Protein AF-A0A224YBH7-F1 (afdb_monomer_lite)

pLDDT: mean 75.12, std 17.84, range [34.31, 97.69]

Sequence (179 aa):
MKILNCFLVLLCCTTYTLGVKDFIFKHCFTPQTLRTCREHAQCWGIDGVTRACKLFAPDTCTSTKETKFVSEKACQHMCVVPSQRKLVCSLMPKPGPCSKLNRTWFFDSRTGFCRSFGGQKCGTNPNAFSSCSVCSHRCSHSNAKAVCGLPHHTKSKTKQKPRQHQDEVEAKHHRLGPD

Structure (mmCIF, N/CA/C/O backbone):
data_AF-A0A224YBH7-F1
#
_entry.id   AF-A0A224YBH7-F1
#
loop_
_atom_site.group_PDB
_atom_site.id
_atom_site.type_symbol
_atom_site.label_atom_id
_atom_site.label_alt_id
_atom_site.label_comp_id
_atom_site.label_asym_id
_atom_site.label_entity_id
_atom_site.label_seq_id
_atom_site.pdbx_PDB_ins_code
_atom_site.Cartn_x
_atom_site.Cartn_y
_atom_site.Cartn_z
_atom_site.occupancy
_atom_site.B_iso_or_equiv
_atom_site.auth_seq_id
_atom_site.auth_comp_id
_atom_site.auth_asym_id
_atom_site.auth_atom_id
_atom_site.pdbx_PDB_model_num
ATOM 1 N N . MET A 1 1 ? -17.443 -25.045 -37.402 1.00 58.75 1 MET A N 1
ATOM 2 C CA . MET A 1 1 ? -17.030 -23.617 -37.426 1.00 58.75 1 MET A CA 1
ATOM 3 C C . MET A 1 1 ? -16.846 -22.965 -36.048 1.00 58.75 1 MET A C 1
ATOM 5 O O . MET A 1 1 ? -15.954 -22.140 -35.925 1.00 58.75 1 MET A O 1
ATOM 9 N N . LYS A 1 2 ? -17.598 -23.322 -34.992 1.00 59.16 2 LYS A N 1
ATOM 10 C CA . LYS A 1 2 ? -17.430 -22.718 -33.645 1.00 59.16 2 LYS A CA 1
ATOM 11 C C . LYS A 1 2 ? -16.098 -23.068 -32.946 1.00 59.16 2 LYS A C 1
ATOM 13 O O . LYS A 1 2 ? -15.558 -22.255 -32.208 1.00 59.16 2 LYS A O 1
ATOM 18 N N . ILE A 1 3 ? -15.550 -24.251 -33.227 1.00 66.25 3 ILE A N 1
ATOM 19 C CA . ILE A 1 3 ? -14.334 -24.787 -32.589 1.00 66.25 3 ILE A CA 1
ATOM 20 C C . ILE A 1 3 ? -13.059 -24.061 -33.062 1.00 66.25 3 ILE A C 1
ATOM 22 O O . ILE A 1 3 ? -12.227 -23.696 -32.240 1.00 66.25 3 ILE A O 1
ATOM 26 N N . LEU A 1 4 ? -12.936 -23.763 -34.363 1.00 69.44 4 LEU A N 1
ATOM 27 C CA . LEU A 1 4 ? -11.780 -23.047 -34.932 1.00 69.44 4 LEU A CA 1
ATOM 28 C C . LEU A 1 4 ? -11.657 -21.615 -34.382 1.00 69.44 4 LEU A C 1
ATOM 30 O O . LEU A 1 4 ? -10.562 -21.155 -34.074 1.00 69.44 4 LEU A O 1
ATOM 34 N N . ASN A 1 5 ? -12.794 -20.949 -34.173 1.00 68.44 5 ASN A N 1
ATOM 35 C CA . ASN A 1 5 ? -12.841 -19.627 -33.549 1.00 68.44 5 ASN A CA 1
ATOM 36 C C . ASN A 1 5 ? -12.389 -19.675 -32.080 1.00 68.44 5 ASN A C 1
ATOM 38 O O . ASN A 1 5 ? -11.724 -18.765 -31.600 1.00 68.44 5 ASN A O 1
ATOM 42 N N . CYS A 1 6 ? -12.698 -20.767 -31.374 1.00 75.44 6 CYS A N 1
ATOM 43 C CA . CYS A 1 6 ? -12.264 -20.974 -29.997 1.00 75.44 6 CYS A CA 1
ATOM 44 C C . CYS A 1 6 ? -10.743 -21.187 -29.911 1.00 75.44 6 CYS A C 1
ATOM 46 O O . CYS A 1 6 ? -10.084 -20.554 -29.091 1.00 75.44 6 CYS A O 1
ATOM 48 N N . PHE A 1 7 ? -10.164 -21.986 -30.815 1.00 81.88 7 PHE A N 1
ATOM 49 C CA . PHE A 1 7 ? -8.711 -22.181 -30.883 1.00 81.88 7 PHE A CA 1
ATOM 50 C C . PHE A 1 7 ? -7.950 -20.885 -31.185 1.00 81.88 7 PHE A C 1
ATOM 52 O O . PHE A 1 7 ? -6.958 -20.601 -30.520 1.00 81.88 7 PHE A O 1
ATOM 59 N N . LEU A 1 8 ? -8.429 -20.060 -32.120 1.00 79.62 8 LEU A N 1
ATOM 60 C CA . LEU A 1 8 ? -7.803 -18.768 -32.434 1.00 79.62 8 LEU A CA 1
ATOM 61 C C . LEU A 1 8 ? -7.856 -17.787 -31.251 1.00 79.62 8 LEU A C 1
ATOM 63 O O . LEU A 1 8 ? -6.869 -17.109 -30.965 1.00 79.62 8 LEU A O 1
ATOM 67 N N . VAL A 1 9 ? -8.976 -17.748 -30.522 1.00 81.44 9 VAL A N 1
ATOM 68 C CA . VAL A 1 9 ? -9.123 -16.921 -29.311 1.00 81.44 9 VAL A CA 1
ATOM 69 C C . VAL A 1 9 ? -8.193 -17.399 -28.196 1.00 81.44 9 VAL A C 1
ATOM 71 O O . VAL A 1 9 ? -7.553 -16.577 -27.539 1.00 81.44 9 VAL A O 1
ATOM 74 N N . LEU A 1 10 ? -8.073 -18.714 -27.997 1.00 81.31 10 LEU A N 1
ATOM 75 C CA . LEU A 1 10 ? -7.166 -19.285 -27.002 1.00 81.31 10 LEU A CA 1
ATOM 76 C C . LEU A 1 10 ? -5.703 -18.995 -27.349 1.00 81.31 10 LEU A C 1
ATOM 78 O O . LEU A 1 10 ? -4.970 -18.521 -26.485 1.00 81.31 10 LEU A O 1
ATOM 82 N N . LEU A 1 11 ? -5.298 -19.182 -28.609 1.00 82.88 11 LEU A N 1
ATOM 83 C CA . LEU A 1 11 ? -3.947 -18.857 -29.071 1.00 82.88 11 LEU A CA 1
ATOM 84 C C . LEU A 1 11 ? -3.626 -17.374 -28.850 1.00 82.88 11 LEU A C 1
ATOM 86 O O . LEU A 1 11 ? -2.611 -17.061 -28.235 1.00 82.88 11 LEU A O 1
ATOM 90 N N . CYS A 1 12 ? -4.525 -16.465 -29.232 1.00 78.75 12 CYS A N 1
ATOM 91 C CA . CYS A 1 12 ? -4.353 -15.025 -29.020 1.00 78.75 12 CYS A CA 1
ATOM 92 C C . CYS A 1 12 ? -4.277 -14.644 -27.527 1.00 78.75 12 CYS A C 1
ATOM 94 O O . CYS A 1 12 ? -3.454 -13.828 -27.115 1.00 78.75 12 CYS A O 1
ATOM 96 N N . CYS A 1 13 ? -5.095 -15.274 -26.680 1.00 77.75 13 CYS A N 1
ATOM 97 C CA . CYS A 1 13 ? -5.058 -15.052 -25.235 1.00 77.75 13 CYS A CA 1
ATOM 98 C C . CYS A 1 13 ? -3.737 -15.548 -24.622 1.00 77.75 13 CYS A C 1
ATOM 100 O O . CYS A 1 13 ? -3.126 -14.867 -23.793 1.00 77.75 13 CYS A O 1
ATOM 102 N N . THR A 1 14 ? -3.249 -16.711 -25.058 1.00 76.50 14 THR A N 1
ATOM 103 C CA . THR A 1 14 ? -1.963 -17.245 -24.594 1.00 76.50 14 THR A CA 1
ATOM 104 C C . THR A 1 14 ? -0.784 -16.383 -25.045 1.00 76.50 14 THR A C 1
ATOM 106 O O . THR A 1 14 ? 0.061 -16.052 -24.218 1.00 76.50 14 THR A O 1
ATOM 109 N N . THR A 1 15 ? -0.747 -15.916 -26.297 1.00 74.94 15 THR A N 1
ATOM 110 C CA . THR A 1 15 ? 0.329 -15.034 -26.784 1.00 74.94 15 THR A CA 1
ATOM 111 C C . THR A 1 15 ? 0.301 -13.665 -26.106 1.00 74.94 15 THR A C 1
ATOM 113 O O . THR A 1 15 ? 1.350 -13.160 -25.707 1.00 74.94 15 THR A O 1
ATOM 116 N N . TYR A 1 16 ? -0.885 -13.092 -25.879 1.00 74.69 16 TYR A N 1
ATOM 117 C CA . TYR A 1 16 ? -1.044 -11.838 -25.139 1.00 74.69 16 TYR A CA 1
ATOM 118 C C . TYR A 1 16 ? -0.579 -11.966 -23.681 1.00 74.69 16 TYR A C 1
ATOM 120 O O . TYR A 1 16 ? 0.177 -11.130 -23.184 1.00 74.69 16 TYR A O 1
ATOM 128 N N . THR A 1 17 ? -0.991 -13.028 -22.983 1.00 72.75 17 THR A N 1
ATOM 129 C CA . THR A 1 17 ? -0.612 -13.242 -21.577 1.00 72.75 17 THR A CA 1
ATOM 130 C C . THR A 1 17 ? 0.876 -13.547 -21.4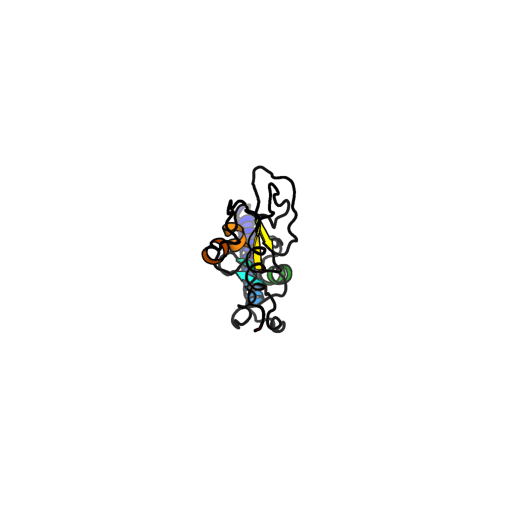01 1.00 72.75 17 THR A C 1
ATOM 132 O O . THR A 1 17 ? 1.463 -13.075 -20.426 1.00 72.75 17 THR A O 1
ATOM 135 N N . LEU A 1 18 ? 1.498 -14.279 -22.331 1.00 69.25 18 LEU A N 1
ATOM 136 C CA . LEU A 1 18 ? 2.947 -14.501 -22.355 1.00 69.25 18 LEU A CA 1
ATOM 137 C C . LEU A 1 18 ? 3.702 -13.189 -22.622 1.00 69.25 18 LEU A C 1
ATOM 139 O O . LEU A 1 18 ? 4.557 -12.814 -21.824 1.00 69.25 18 LEU A O 1
ATOM 143 N N . GLY A 1 19 ? 3.291 -12.410 -23.630 1.00 68.06 19 GLY A N 1
ATOM 144 C CA . GLY A 1 19 ? 3.917 -11.121 -23.946 1.00 68.06 19 GLY A CA 1
ATOM 145 C C . GLY A 1 19 ? 3.845 -10.096 -22.804 1.00 68.06 19 GLY A C 1
ATOM 146 O O . GLY A 1 19 ? 4.810 -9.378 -22.544 1.00 68.06 19 GLY A O 1
ATOM 147 N N . VAL A 1 20 ? 2.736 -10.055 -22.056 1.00 68.31 20 VAL A N 1
ATOM 148 C CA . VAL A 1 20 ? 2.595 -9.182 -20.875 1.00 68.31 20 VAL A CA 1
ATOM 149 C C . VAL A 1 20 ? 3.505 -9.625 -19.720 1.00 68.31 20 VAL A C 1
ATOM 151 O O . VAL A 1 20 ? 4.068 -8.775 -19.024 1.00 68.31 20 VAL A O 1
ATOM 154 N N . LYS A 1 21 ? 3.667 -10.937 -19.502 1.00 66.25 21 LYS A N 1
ATOM 155 C CA . LYS A 1 21 ? 4.573 -11.474 -18.472 1.00 66.25 21 LYS A CA 1
ATOM 156 C C . LYS A 1 21 ? 6.033 -11.169 -18.802 1.00 66.25 21 LYS A C 1
ATOM 158 O O . LYS A 1 21 ? 6.749 -10.686 -17.923 1.00 66.25 21 LYS A O 1
ATOM 163 N N . ASP A 1 22 ? 6.430 -11.359 -20.057 1.00 64.50 22 ASP A N 1
ATOM 164 C CA . ASP A 1 22 ? 7.794 -11.099 -20.525 1.00 64.50 22 ASP A CA 1
ATOM 165 C C . ASP A 1 22 ? 8.148 -9.607 -20.450 1.00 64.50 22 ASP A C 1
ATOM 167 O O . ASP A 1 22 ? 9.228 -9.242 -19.978 1.00 64.50 22 ASP A O 1
ATOM 171 N N . PHE A 1 23 ? 7.211 -8.724 -20.815 1.00 66.38 23 PHE A N 1
ATOM 172 C CA . PHE A 1 23 ? 7.390 -7.273 -20.711 1.00 66.38 23 PHE A CA 1
ATOM 173 C C . PHE A 1 23 ? 7.627 -6.812 -19.262 1.00 66.38 23 PHE A C 1
ATOM 175 O O . PHE A 1 23 ? 8.550 -6.042 -18.988 1.00 66.38 23 PHE A O 1
ATOM 182 N N . ILE A 1 24 ? 6.828 -7.304 -18.309 1.00 66.31 24 ILE A N 1
ATOM 183 C CA . ILE A 1 24 ? 6.955 -6.923 -16.894 1.00 66.31 24 ILE A CA 1
ATOM 184 C C . ILE A 1 24 ? 8.223 -7.500 -16.269 1.00 66.31 24 ILE A C 1
ATOM 186 O O . ILE A 1 24 ? 8.889 -6.811 -15.497 1.00 66.31 24 ILE A O 1
ATOM 190 N N . PHE A 1 25 ? 8.573 -8.745 -16.593 1.00 64.31 25 PHE A N 1
ATOM 191 C CA . PHE A 1 25 ? 9.779 -9.381 -16.074 1.00 64.31 25 PHE A CA 1
ATOM 192 C C . PHE A 1 25 ? 11.041 -8.641 -16.539 1.00 64.31 25 PHE A C 1
ATOM 194 O O . PHE A 1 25 ? 11.908 -8.326 -15.725 1.00 64.31 25 PHE A O 1
ATOM 201 N N . LYS A 1 26 ? 11.100 -8.260 -17.821 1.00 64.81 26 LYS A N 1
ATOM 202 C CA . LYS A 1 26 ? 12.255 -7.558 -18.389 1.00 64.81 26 LYS A CA 1
ATOM 203 C C . LYS A 1 26 ? 12.437 -6.152 -17.813 1.00 64.81 26 LYS A C 1
ATOM 205 O O . LYS A 1 26 ? 13.564 -5.778 -17.527 1.00 64.81 26 LYS A O 1
ATOM 210 N N . HIS A 1 27 ? 11.360 -5.391 -17.605 1.00 66.44 27 HIS A N 1
ATOM 211 C CA . HIS A 1 27 ? 11.457 -3.982 -17.191 1.00 66.44 27 HIS A CA 1
ATOM 212 C C . HIS A 1 27 ? 11.390 -3.732 -15.681 1.00 66.44 27 HIS A C 1
ATOM 214 O O . HIS A 1 27 ? 11.842 -2.683 -15.223 1.00 66.44 27 HIS A O 1
ATOM 220 N N . CYS A 1 28 ? 10.860 -4.672 -14.896 1.00 73.44 28 CYS A N 1
ATOM 221 C CA . CYS A 1 28 ? 10.866 -4.563 -13.439 1.00 73.44 28 CYS A CA 1
ATOM 222 C C . CYS A 1 28 ? 12.244 -4.900 -12.838 1.00 73.44 28 CYS A C 1
ATOM 224 O O . CYS A 1 28 ? 12.666 -4.251 -11.882 1.00 73.44 28 CYS A O 1
ATOM 226 N N . PHE A 1 29 ? 12.957 -5.883 -13.406 1.00 65.00 29 PHE A N 1
ATOM 227 C CA . PHE A 1 29 ? 14.235 -6.383 -12.875 1.00 65.00 29 PHE A CA 1
ATOM 228 C C . PHE A 1 29 ? 15.481 -5.865 -13.602 1.00 65.00 29 PHE A C 1
ATOM 230 O O . PHE A 1 29 ? 16.594 -6.113 -13.144 1.00 65.00 29 PHE A O 1
ATOM 237 N N . THR A 1 30 ? 15.341 -5.116 -14.700 1.00 59.03 30 THR A N 1
ATOM 238 C CA . THR A 1 30 ? 16.468 -4.323 -15.204 1.00 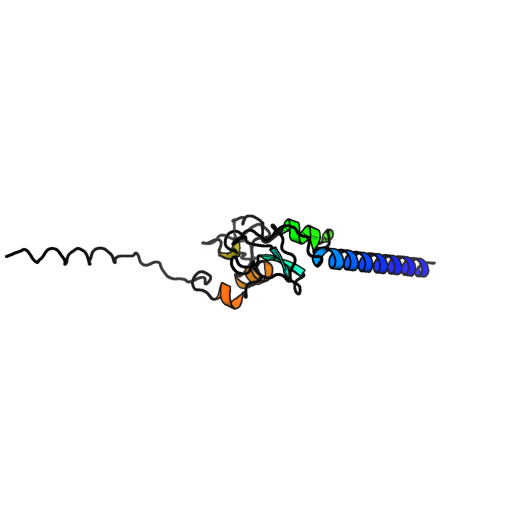59.03 30 THR A CA 1
ATOM 239 C C . THR A 1 30 ? 16.774 -3.208 -14.210 1.00 59.03 30 THR A C 1
ATOM 241 O O . THR A 1 30 ? 15.847 -2.460 -13.879 1.00 59.03 30 THR A O 1
ATOM 244 N N . PRO A 1 31 ? 18.034 -3.036 -13.774 1.00 53.84 31 PRO A N 1
ATOM 245 C CA . PRO A 1 31 ? 18.424 -1.877 -12.992 1.00 53.84 31 PRO A CA 1
ATOM 246 C C . PRO A 1 31 ? 18.238 -0.639 -13.868 1.00 53.84 31 PRO A C 1
ATOM 248 O O . PRO A 1 31 ? 19.104 -0.282 -14.663 1.00 53.84 31 PRO A O 1
ATOM 251 N N . GLN A 1 32 ? 17.084 0.022 -13.758 1.00 49.97 32 GLN A N 1
ATOM 252 C CA . GLN A 1 32 ? 17.006 1.402 -14.192 1.00 49.97 32 GLN A CA 1
ATOM 253 C C . GLN A 1 32 ? 17.905 2.169 -13.238 1.00 49.97 32 GLN A C 1
ATOM 255 O O . GLN A 1 32 ? 17.659 2.229 -12.035 1.00 49.97 32 GLN A O 1
ATOM 260 N N . THR A 1 33 ? 18.967 2.728 -13.793 1.00 45.41 33 THR A N 1
ATOM 261 C CA . THR A 1 33 ? 19.879 3.705 -13.201 1.00 45.41 33 THR A CA 1
ATOM 262 C C . THR A 1 33 ? 19.146 5.005 -12.839 1.00 45.41 33 THR A C 1
ATOM 264 O O . THR A 1 33 ? 19.596 6.106 -13.131 1.00 45.41 33 THR A O 1
ATOM 267 N N . LEU A 1 34 ? 18.002 4.921 -12.162 1.00 46.19 34 LEU A N 1
ATOM 268 C CA . LEU A 1 34 ? 17.398 6.042 -11.465 1.00 46.19 34 LEU A CA 1
ATOM 269 C C . LEU A 1 34 ? 18.040 6.085 -10.089 1.00 46.19 34 LEU A C 1
ATOM 271 O O . LEU A 1 34 ? 17.523 5.518 -9.132 1.00 46.19 34 LEU A O 1
ATOM 275 N N . ARG A 1 35 ? 19.236 6.696 -10.094 1.00 43.69 35 ARG A N 1
ATOM 276 C CA . ARG A 1 35 ? 19.983 7.274 -8.969 1.00 43.69 35 ARG A CA 1
ATOM 277 C C . ARG A 1 35 ? 19.481 6.786 -7.622 1.00 43.69 35 ARG A C 1
ATOM 279 O O . ARG A 1 35 ? 18.439 7.256 -7.169 1.00 43.69 35 ARG A O 1
ATOM 286 N N . THR A 1 36 ? 20.261 5.886 -7.021 1.00 47.19 36 THR A N 1
ATOM 287 C CA . THR A 1 36 ? 20.502 5.838 -5.573 1.00 47.19 36 THR A CA 1
ATOM 288 C C . THR A 1 36 ? 19.530 6.724 -4.812 1.00 47.19 36 THR A C 1
ATOM 290 O O . THR A 1 36 ? 19.703 7.946 -4.750 1.00 47.19 36 THR A O 1
ATOM 293 N N . CYS A 1 37 ? 18.466 6.105 -4.293 1.00 51.56 37 CYS A N 1
ATOM 294 C CA . CYS A 1 37 ? 17.698 6.665 -3.195 1.00 51.56 37 CYS A CA 1
ATOM 295 C C . CYS A 1 37 ? 18.682 7.428 -2.305 1.00 51.56 37 CYS A C 1
ATOM 297 O O . CYS A 1 37 ? 19.685 6.839 -1.894 1.00 51.56 37 CYS A O 1
ATOM 299 N N . ARG A 1 38 ? 18.480 8.745 -2.140 1.00 53.38 38 ARG A N 1
ATOM 300 C CA . ARG A 1 38 ? 19.371 9.600 -1.338 1.00 53.38 38 ARG A CA 1
ATOM 301 C C . ARG A 1 38 ? 19.675 8.864 -0.030 1.00 53.38 38 ARG A C 1
ATOM 303 O O . ARG A 1 38 ? 18.794 8.154 0.446 1.00 53.38 38 ARG A O 1
ATOM 310 N N . GLU A 1 39 ? 20.872 8.987 0.533 1.00 49.66 39 GLU A N 1
ATOM 311 C CA . GLU A 1 39 ? 21.157 8.395 1.847 1.00 49.66 39 GLU A CA 1
ATOM 312 C C . GLU A 1 39 ? 19.997 8.741 2.811 1.00 49.66 39 GLU A C 1
ATOM 314 O O . GLU A 1 39 ? 19.624 9.909 2.941 1.00 49.66 39 GLU A O 1
ATOM 319 N N . HIS A 1 40 ? 19.337 7.702 3.349 1.00 54.06 40 HIS A N 1
ATOM 320 C CA . HIS A 1 40 ? 18.112 7.739 4.181 1.00 54.06 40 HIS A CA 1
ATOM 321 C C . HIS A 1 40 ? 16.750 7.949 3.481 1.00 54.06 40 HIS A C 1
ATOM 323 O O . HIS A 1 40 ? 15.732 8.157 4.145 1.00 54.06 40 HIS A O 1
ATOM 329 N N . ALA A 1 41 ? 16.671 7.875 2.152 1.00 58.34 41 ALA A N 1
ATOM 330 C CA . ALA A 1 41 ? 15.402 7.948 1.435 1.00 58.34 41 ALA A CA 1
ATOM 331 C C . ALA A 1 41 ? 14.650 6.611 1.488 1.00 58.34 41 ALA A C 1
ATOM 333 O O . ALA A 1 41 ? 15.184 5.549 1.177 1.00 58.34 41 ALA A O 1
ATOM 334 N N . GLN A 1 42 ? 13.367 6.683 1.834 1.00 68.06 42 GLN A N 1
ATOM 335 C CA . GLN A 1 42 ? 12.460 5.544 1.775 1.00 68.06 42 GLN A CA 1
ATOM 336 C C . GLN A 1 42 ? 12.213 5.156 0.318 1.00 68.06 42 GLN A C 1
ATOM 338 O O . GLN A 1 42 ? 11.898 6.016 -0.509 1.00 68.06 42 GLN A O 1
ATOM 343 N N . CYS A 1 43 ? 12.300 3.864 0.009 1.00 83.44 43 CYS A N 1
ATOM 344 C CA . CYS A 1 43 ? 12.136 3.382 -1.357 1.00 83.44 43 CYS A CA 1
ATOM 345 C C . CYS A 1 43 ? 11.098 2.276 -1.465 1.00 83.44 43 CYS A C 1
ATOM 347 O O . CYS A 1 43 ? 10.926 1.459 -0.565 1.00 83.44 43 CYS A O 1
ATOM 349 N N . TRP A 1 44 ? 10.364 2.291 -2.571 1.00 87.38 44 TRP A N 1
ATOM 350 C CA . TRP A 1 44 ? 9.340 1.313 -2.903 1.00 87.38 44 TRP A CA 1
ATOM 351 C C . TRP A 1 44 ? 9.947 0.223 -3.775 1.00 87.38 44 TRP A C 1
ATOM 353 O O . TRP A 1 44 ? 10.770 0.515 -4.638 1.00 87.38 44 TRP A O 1
ATOM 363 N N . GLY A 1 45 ? 9.504 -1.014 -3.609 1.00 86.62 45 GLY A N 1
ATOM 364 C CA . GLY A 1 45 ? 9.872 -2.109 -4.499 1.00 86.62 45 GLY A CA 1
ATOM 365 C C . GLY A 1 45 ? 8.788 -3.160 -4.564 1.00 86.62 45 GLY A C 1
ATOM 366 O O . GLY A 1 45 ? 7.942 -3.268 -3.672 1.00 86.62 45 GLY A O 1
ATOM 367 N N . ILE A 1 46 ? 8.804 -3.925 -5.649 1.00 87.75 46 ILE A N 1
ATOM 368 C CA . ILE A 1 46 ? 7.885 -5.041 -5.811 1.00 87.75 46 ILE A CA 1
ATOM 369 C C . ILE A 1 46 ? 8.263 -6.147 -4.823 1.00 87.75 46 ILE A C 1
ATOM 371 O O . ILE A 1 46 ? 9.415 -6.549 -4.717 1.00 87.75 46 ILE A O 1
ATOM 375 N N . ASP A 1 47 ? 7.284 -6.654 -4.094 1.00 87.00 47 ASP A N 1
ATOM 376 C CA . ASP A 1 47 ? 7.432 -7.874 -3.319 1.00 87.00 47 ASP A CA 1
ATOM 377 C C . ASP A 1 47 ? 7.270 -9.077 -4.251 1.00 87.00 47 ASP A C 1
ATOM 379 O O . ASP A 1 47 ? 6.253 -9.216 -4.935 1.00 87.00 47 ASP A O 1
ATOM 383 N N . GLY A 1 48 ? 8.297 -9.929 -4.313 1.00 82.81 48 GLY A N 1
ATOM 384 C CA . GLY A 1 48 ? 8.346 -11.057 -5.248 1.00 82.81 48 GLY A CA 1
ATOM 385 C C . GLY A 1 48 ? 7.233 -12.086 -5.041 1.00 82.81 48 GLY A C 1
ATOM 386 O O . GLY A 1 48 ? 6.837 -12.749 -5.995 1.00 82.81 48 GLY A O 1
ATOM 387 N N . VAL A 1 49 ? 6.685 -12.174 -3.825 1.00 84.19 49 VAL A N 1
ATOM 388 C CA . VAL A 1 49 ? 5.663 -13.159 -3.445 1.00 84.19 49 VAL A CA 1
ATOM 389 C C . VAL A 1 49 ? 4.259 -12.622 -3.718 1.00 84.19 49 VAL A C 1
ATOM 391 O O . VAL A 1 49 ? 3.478 -13.207 -4.459 1.00 84.19 49 VAL A O 1
ATOM 394 N N . THR A 1 50 ? 3.932 -11.475 -3.134 1.00 88.19 50 THR A N 1
ATOM 395 C CA . THR A 1 50 ? 2.602 -10.851 -3.195 1.00 88.19 50 THR A CA 1
ATOM 396 C C . THR A 1 50 ? 2.385 -10.023 -4.455 1.00 88.19 50 THR A C 1
ATOM 398 O O . THR A 1 50 ? 1.257 -9.597 -4.712 1.00 88.19 50 THR A O 1
ATOM 401 N N . ARG A 1 51 ? 3.452 -9.747 -5.221 1.00 87.81 51 ARG A N 1
ATOM 402 C CA . ARG A 1 51 ? 3.443 -8.864 -6.400 1.00 87.81 51 ARG A CA 1
ATOM 403 C C . ARG A 1 51 ? 2.871 -7.475 -6.085 1.00 87.81 51 ARG A C 1
ATOM 405 O O . ARG A 1 51 ? 2.325 -6.798 -6.953 1.00 87.81 51 ARG A O 1
ATOM 412 N N . ALA A 1 52 ? 2.993 -7.046 -4.830 1.00 91.81 52 ALA A N 1
ATOM 413 C CA . ALA A 1 52 ? 2.583 -5.732 -4.361 1.00 91.81 52 ALA A CA 1
ATOM 414 C C . ALA A 1 52 ? 3.797 -4.807 -4.259 1.00 91.81 52 ALA A C 1
ATOM 416 O O . ALA A 1 52 ? 4.864 -5.226 -3.824 1.00 91.81 52 ALA A O 1
ATOM 417 N N . CYS A 1 53 ? 3.635 -3.542 -4.633 1.00 92.44 53 CYS A N 1
ATOM 418 C CA . CYS A 1 53 ? 4.647 -2.523 -4.378 1.00 92.44 53 CYS A CA 1
ATOM 419 C C . CYS A 1 53 ? 4.603 -2.123 -2.901 1.00 92.44 53 CYS A C 1
ATOM 421 O O . CYS A 1 53 ? 3.616 -1.537 -2.456 1.00 92.44 53 CYS A O 1
ATOM 423 N N . LYS A 1 54 ? 5.660 -2.445 -2.156 1.00 93.19 54 LYS A N 1
ATOM 424 C CA . LYS A 1 54 ? 5.785 -2.195 -0.715 1.00 93.19 54 LYS A CA 1
ATOM 425 C C . LYS A 1 54 ? 6.940 -1.242 -0.436 1.00 93.19 54 LYS A C 1
ATOM 427 O O . LYS A 1 54 ? 7.879 -1.152 -1.226 1.00 93.19 54 LYS A O 1
ATOM 432 N N . LEU A 1 55 ? 6.867 -0.534 0.684 1.00 90.06 55 LEU A N 1
ATOM 433 C CA . LEU A 1 55 ? 7.934 0.344 1.146 1.00 90.06 55 LEU A CA 1
ATOM 434 C C . LEU A 1 55 ? 8.989 -0.465 1.911 1.00 90.06 55 LEU A C 1
ATOM 436 O O . LEU A 1 55 ? 8.654 -1.281 2.776 1.00 90.06 55 LEU A O 1
ATOM 440 N N . PHE A 1 56 ? 10.255 -0.209 1.611 1.00 84.31 56 PHE A N 1
ATOM 441 C CA . PHE A 1 56 ? 11.390 -0.651 2.411 1.00 84.31 56 PHE A CA 1
ATOM 442 C C . PHE A 1 56 ? 11.557 0.237 3.645 1.00 84.31 56 PHE A C 1
ATOM 444 O O . PHE A 1 56 ? 11.222 1.424 3.626 1.00 84.31 56 PHE A O 1
ATOM 451 N N . ALA A 1 57 ? 12.079 -0.334 4.728 1.00 70.69 57 ALA A N 1
ATOM 452 C CA . ALA A 1 57 ? 12.378 0.438 5.926 1.00 70.69 57 ALA A CA 1
ATOM 453 C C . ALA A 1 57 ? 13.449 1.511 5.624 1.00 70.69 57 ALA A C 1
ATOM 455 O O . ALA A 1 57 ? 14.325 1.250 4.788 1.00 70.69 57 ALA A O 1
ATOM 456 N N . PRO A 1 58 ? 13.413 2.676 6.303 1.00 62.34 58 PRO A N 1
ATOM 457 C CA . PRO A 1 58 ? 14.335 3.796 6.070 1.00 62.34 58 PRO A CA 1
ATOM 458 C C . PRO A 1 58 ? 15.824 3.402 6.012 1.00 62.34 58 PRO A C 1
ATOM 460 O O . PRO A 1 58 ? 16.556 3.926 5.176 1.00 62.34 58 PRO A O 1
ATOM 463 N N . ASP A 1 59 ? 16.239 2.402 6.799 1.00 61.56 59 ASP A N 1
ATOM 464 C CA . ASP A 1 59 ? 17.643 1.968 6.916 1.00 61.56 59 ASP A CA 1
ATOM 465 C C . ASP A 1 59 ? 18.027 0.818 5.966 1.00 61.56 59 ASP A C 1
ATOM 467 O O . ASP A 1 59 ? 19.190 0.447 5.838 1.00 61.56 59 ASP A O 1
ATOM 471 N N . THR A 1 60 ? 17.054 0.238 5.258 1.00 61.84 60 THR A N 1
ATOM 472 C CA . THR A 1 60 ? 17.280 -0.906 4.347 1.00 61.84 60 THR A CA 1
ATOM 473 C C . THR A 1 60 ? 17.560 -0.476 2.908 1.00 61.84 60 THR A C 1
ATOM 475 O O . THR A 1 60 ? 17.643 -1.293 1.988 1.00 61.84 60 THR A O 1
ATOM 478 N N . CYS A 1 61 ? 17.746 0.826 2.687 1.00 61.94 61 CYS A N 1
ATOM 479 C CA . CYS A 1 61 ? 17.899 1.386 1.356 1.00 61.94 61 CYS A CA 1
ATOM 480 C C . CYS A 1 61 ? 19.283 1.143 0.707 1.00 61.94 61 CYS A C 1
ATOM 482 O O . CYS A 1 61 ? 19.567 1.681 -0.360 1.00 61.94 61 CYS A O 1
ATOM 484 N N . THR A 1 62 ? 20.111 0.257 1.259 1.00 53.38 62 THR A N 1
ATOM 485 C CA . THR A 1 62 ? 21.495 -0.010 0.823 1.00 53.38 62 THR A CA 1
ATOM 486 C C . THR A 1 62 ? 21.664 -1.233 -0.090 1.00 53.38 62 THR A C 1
ATOM 488 O O . THR A 1 62 ? 22.710 -1.394 -0.710 1.00 53.38 62 THR A O 1
ATOM 491 N N . SER A 1 63 ? 20.646 -2.090 -0.238 1.00 52.47 63 SER A N 1
ATOM 492 C CA . SER A 1 63 ? 20.735 -3.284 -1.098 1.00 52.47 63 SER A CA 1
ATOM 493 C C . SER A 1 63 ? 20.854 -2.945 -2.596 1.00 52.47 63 SER A C 1
ATOM 495 O O . SER A 1 63 ? 20.068 -2.164 -3.136 1.00 52.47 63 SER A O 1
ATOM 497 N N . THR A 1 64 ? 21.824 -3.564 -3.276 1.00 52.34 64 THR A N 1
ATOM 498 C CA . THR A 1 64 ? 22.158 -3.363 -4.701 1.00 52.34 64 THR A CA 1
ATOM 499 C C . THR A 1 64 ? 21.421 -4.301 -5.666 1.00 52.34 64 THR A C 1
ATOM 501 O O . THR A 1 64 ? 21.540 -4.136 -6.876 1.00 52.34 64 THR A O 1
ATOM 504 N N . LYS A 1 65 ? 20.668 -5.293 -5.164 1.00 56.69 65 LYS A N 1
ATOM 505 C CA . LYS A 1 65 ? 20.070 -6.365 -5.987 1.00 56.69 65 LYS A CA 1
ATOM 506 C C . LYS A 1 65 ? 18.638 -6.103 -6.479 1.00 56.69 65 LYS A C 1
ATOM 508 O O . LYS A 1 65 ? 18.162 -6.854 -7.321 1.00 56.69 65 LYS A O 1
ATOM 513 N N . GLU A 1 66 ? 17.952 -5.073 -5.984 1.00 63.72 66 GLU A N 1
ATOM 514 C CA . GLU A 1 66 ? 16.533 -4.826 -6.288 1.00 63.72 66 GLU A CA 1
ATOM 515 C C . GLU A 1 66 ? 16.305 -3.436 -6.888 1.00 63.72 66 GLU A C 1
ATOM 517 O O . GLU A 1 66 ? 16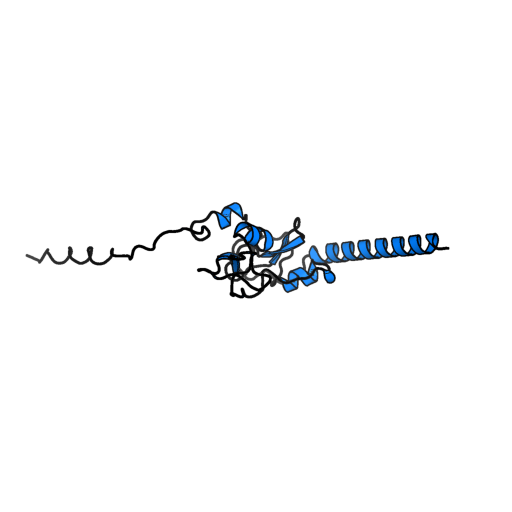.850 -2.440 -6.404 1.00 63.72 66 GLU A O 1
ATOM 522 N N . THR A 1 67 ? 15.451 -3.356 -7.913 1.00 70.00 67 THR A N 1
ATOM 523 C CA . THR A 1 67 ? 15.000 -2.083 -8.486 1.00 70.00 67 THR A CA 1
ATOM 524 C C . THR A 1 67 ? 14.131 -1.333 -7.479 1.00 70.00 67 THR A C 1
ATOM 526 O O . THR A 1 67 ? 13.065 -1.802 -7.069 1.00 70.00 67 THR A O 1
ATOM 529 N N . LYS A 1 68 ? 14.591 -0.144 -7.091 1.00 77.00 68 LYS A N 1
ATOM 530 C CA . LYS A 1 68 ? 13.930 0.743 -6.132 1.00 77.00 68 LYS A CA 1
ATOM 531 C C . LYS A 1 68 ? 13.236 1.895 -6.850 1.00 77.00 68 LYS A C 1
ATOM 533 O O . LYS A 1 68 ? 13.728 2.414 -7.847 1.00 77.00 68 LYS A O 1
ATOM 538 N N . PHE A 1 69 ? 12.100 2.318 -6.310 1.00 82.00 69 PHE A N 1
ATOM 539 C CA . PHE A 1 69 ? 11.267 3.378 -6.866 1.00 82.00 69 PHE A CA 1
ATOM 540 C C . PHE A 1 69 ? 10.975 4.454 -5.822 1.00 82.00 69 PHE A C 1
ATOM 542 O O . PHE A 1 69 ? 10.727 4.164 -4.654 1.00 82.00 69 PHE A O 1
ATOM 549 N N . VAL A 1 70 ? 10.909 5.708 -6.263 1.00 82.19 70 VAL A N 1
ATOM 550 C CA . VAL A 1 70 ? 10.605 6.866 -5.401 1.00 82.19 70 VAL A CA 1
ATOM 551 C C . VAL A 1 70 ? 9.144 6.922 -4.932 1.00 82.19 70 VAL A C 1
ATOM 553 O O . VAL A 1 70 ? 8.806 7.688 -4.035 1.00 82.19 70 VAL A O 1
ATOM 556 N N . SER A 1 71 ? 8.246 6.139 -5.540 1.00 88.31 71 SER A N 1
ATOM 557 C CA . SER A 1 71 ? 6.825 6.102 -5.175 1.00 88.31 71 SER A CA 1
ATOM 558 C C . SER A 1 71 ? 6.170 4.757 -5.491 1.00 88.31 71 SER A C 1
ATOM 560 O O . SER A 1 71 ? 6.603 4.043 -6.401 1.00 88.31 71 SER A O 1
ATOM 562 N N . GLU A 1 72 ? 5.061 4.453 -4.801 1.00 93.31 72 GLU A N 1
ATOM 563 C CA . GLU A 1 72 ? 4.204 3.298 -5.114 1.00 93.31 72 GLU A CA 1
ATOM 564 C C . GLU A 1 72 ? 3.761 3.341 -6.581 1.00 93.31 72 GLU A C 1
ATOM 566 O O . GLU A 1 72 ? 3.803 2.327 -7.272 1.00 93.31 72 GLU A O 1
ATOM 571 N N . LYS A 1 73 ? 3.402 4.530 -7.084 1.00 93.62 73 LYS A N 1
ATOM 572 C CA . LYS A 1 73 ? 2.985 4.731 -8.475 1.00 93.62 73 LYS A CA 1
ATOM 573 C C . LYS A 1 73 ? 4.090 4.351 -9.457 1.00 93.62 73 LYS A C 1
ATOM 575 O O . LYS A 1 73 ? 3.819 3.600 -10.387 1.00 93.62 73 LYS A O 1
ATOM 580 N N . ALA A 1 74 ? 5.314 4.833 -9.247 1.00 90.00 74 ALA A N 1
ATOM 581 C CA . ALA A 1 74 ? 6.445 4.499 -10.112 1.00 90.00 74 ALA A CA 1
ATOM 582 C C . ALA A 1 74 ? 6.710 2.984 -10.122 1.00 90.00 74 ALA A C 1
ATOM 584 O O . ALA A 1 74 ? 6.798 2.391 -11.194 1.00 90.00 74 ALA A O 1
ATOM 585 N N . CYS A 1 75 ? 6.705 2.343 -8.948 1.00 90.25 75 CYS A N 1
ATOM 586 C CA . CYS A 1 75 ? 6.813 0.887 -8.853 1.00 90.25 75 CYS A CA 1
ATOM 587 C C . CYS A 1 75 ? 5.692 0.176 -9.623 1.00 90.25 75 CYS A C 1
ATOM 589 O O . CYS A 1 75 ? 5.958 -0.714 -10.425 1.00 90.25 75 CYS A O 1
ATOM 591 N N . GLN A 1 76 ? 4.432 0.582 -9.442 1.00 92.75 76 GLN A N 1
ATOM 592 C CA . GLN A 1 76 ? 3.299 -0.057 -10.115 1.00 92.75 76 GLN A CA 1
ATOM 593 C C . GLN A 1 76 ? 3.339 0.133 -11.635 1.00 92.75 76 GLN A C 1
ATOM 595 O O . GLN A 1 76 ? 2.991 -0.784 -12.376 1.00 92.75 76 GLN A O 1
ATOM 600 N N . HIS A 1 77 ? 3.779 1.298 -12.112 1.00 90.00 77 HIS A N 1
ATOM 601 C CA . HIS A 1 77 ? 3.943 1.553 -13.542 1.00 90.00 77 HIS A CA 1
ATOM 602 C C . HIS A 1 77 ? 4.958 0.612 -14.194 1.00 90.00 77 HIS A C 1
ATOM 604 O O . HIS A 1 77 ? 4.735 0.185 -15.325 1.00 90.00 77 HIS A O 1
ATOM 610 N N . MET A 1 78 ? 6.021 0.265 -13.471 1.00 87.00 78 MET A N 1
ATOM 611 C CA . MET A 1 78 ? 7.097 -0.578 -13.988 1.00 87.00 78 MET A CA 1
ATOM 612 C C . MET A 1 78 ? 6.855 -2.073 -13.754 1.00 87.00 78 MET A C 1
ATOM 614 O O . MET A 1 78 ? 7.148 -2.890 -14.620 1.00 87.00 78 MET A O 1
ATOM 618 N N . CYS A 1 79 ? 6.291 -2.442 -12.603 1.00 87.38 79 CYS A N 1
ATOM 619 C CA . CYS A 1 79 ? 6.266 -3.826 -12.127 1.00 87.38 79 CYS A CA 1
ATOM 620 C C . CYS A 1 79 ? 4.877 -4.478 -12.090 1.00 87.38 79 CYS A C 1
ATOM 622 O O . CYS A 1 79 ? 4.791 -5.690 -11.874 1.00 87.38 79 CYS A O 1
ATOM 624 N N . VAL A 1 80 ? 3.794 -3.715 -12.280 1.00 88.44 80 VAL A N 1
ATOM 625 C CA . VAL A 1 80 ? 2.409 -4.209 -12.192 1.00 88.44 80 VAL A CA 1
ATOM 626 C C . VAL A 1 80 ? 1.686 -4.004 -13.525 1.00 88.44 80 VAL A C 1
ATOM 628 O O . VAL A 1 80 ? 1.799 -2.944 -14.155 1.00 88.44 80 VAL A O 1
ATOM 631 N N . VAL A 1 81 ? 0.920 -5.017 -13.956 1.00 87.44 81 VAL A N 1
ATOM 632 C CA . VAL A 1 81 ? 0.088 -4.932 -15.170 1.00 87.44 81 VAL A CA 1
ATOM 633 C C . VAL A 1 81 ? -0.859 -3.730 -15.063 1.00 87.44 81 VAL A C 1
ATOM 635 O O . VAL A 1 81 ? -1.433 -3.520 -13.991 1.00 87.44 81 VAL A O 1
ATOM 638 N N . PRO A 1 82 ? -1.066 -2.945 -16.137 1.00 87.62 82 PRO A N 1
ATOM 639 C CA . PRO A 1 82 ? -1.896 -1.739 -16.093 1.00 87.62 82 PRO A CA 1
ATOM 640 C C . PRO A 1 82 ? -3.272 -1.932 -15.443 1.00 87.62 82 PRO A C 1
ATOM 642 O O . PRO A 1 82 ? -3.677 -1.106 -14.630 1.00 87.62 82 PRO A O 1
ATOM 645 N N . SER A 1 83 ? -3.946 -3.050 -15.726 1.00 88.94 83 SER A N 1
ATOM 646 C CA . SER A 1 83 ? -5.283 -3.368 -15.204 1.00 88.94 83 SER A CA 1
ATOM 647 C C . SER A 1 83 ? -5.335 -3.658 -13.698 1.00 88.94 83 SER A C 1
ATOM 649 O O . SER A 1 83 ? -6.411 -3.615 -13.110 1.00 88.94 83 SER A O 1
ATOM 651 N N . GLN A 1 84 ? -4.198 -3.945 -13.058 1.00 90.25 84 GLN A N 1
ATOM 652 C CA . GLN A 1 84 ? -4.117 -4.273 -11.628 1.00 90.25 84 GLN A CA 1
ATOM 653 C C . GLN A 1 84 ? -3.502 -3.147 -10.788 1.00 90.25 84 GLN A C 1
ATOM 655 O O . GLN A 1 84 ? -3.385 -3.280 -9.568 1.00 90.25 84 GLN A O 1
ATOM 660 N N . ARG A 1 85 ? -3.098 -2.033 -11.410 1.00 93.06 85 ARG A N 1
ATOM 661 C CA . ARG A 1 85 ? -2.521 -0.894 -10.690 1.00 93.06 85 ARG A CA 1
ATOM 662 C C . ARG A 1 85 ? -3.585 -0.260 -9.806 1.00 93.06 85 ARG A C 1
ATOM 664 O O . ARG A 1 85 ? -4.618 0.207 -10.280 1.00 93.06 85 ARG A O 1
ATOM 671 N N . LYS A 1 86 ? -3.323 -0.234 -8.505 1.00 95.62 86 LYS A N 1
ATOM 672 C CA . LYS A 1 86 ? -4.187 0.394 -7.511 1.00 95.62 86 LYS A CA 1
ATOM 673 C C . LYS A 1 86 ? -3.326 0.913 -6.378 1.00 95.62 86 LYS A C 1
ATOM 675 O O . LYS A 1 86 ? -2.759 0.122 -5.627 1.00 95.62 86 LYS A O 1
ATOM 680 N N . LEU A 1 87 ? -3.240 2.235 -6.257 1.00 97.06 87 LEU A N 1
ATOM 681 C CA . LEU A 1 87 ? -2.559 2.866 -5.132 1.00 97.06 87 LEU A CA 1
ATOM 682 C C . LEU A 1 87 ? -3.311 2.546 -3.844 1.00 97.06 87 LEU A C 1
ATOM 684 O O . LEU A 1 87 ? -4.541 2.639 -3.786 1.00 97.06 87 LEU A O 1
ATOM 688 N N . VAL A 1 88 ? -2.565 2.142 -2.824 1.00 97.69 88 VAL A N 1
ATOM 689 C CA . VAL A 1 88 ? -3.112 1.793 -1.514 1.00 97.69 88 VAL A CA 1
ATOM 690 C C . VAL A 1 88 ? -2.249 2.418 -0.438 1.00 97.69 88 VAL A C 1
ATOM 692 O O . VAL A 1 88 ? -2.739 3.213 0.353 1.00 97.69 88 VAL A O 1
ATOM 695 N N . CYS A 1 89 ? -0.970 2.076 -0.417 1.00 97.31 89 CYS A N 1
ATOM 696 C CA . CYS A 1 89 ? -0.084 2.366 0.698 1.00 97.31 89 CYS A CA 1
ATOM 697 C C . CYS A 1 89 ? 0.431 3.811 0.669 1.00 97.31 89 CYS A C 1
ATOM 699 O O . CYS A 1 89 ? 0.720 4.380 1.715 1.00 97.31 89 CYS A O 1
ATOM 701 N N . SER A 1 90 ? 0.513 4.438 -0.506 1.00 96.12 90 SER A N 1
ATOM 702 C CA . SER A 1 90 ? 0.912 5.840 -0.652 1.00 96.12 90 SER A CA 1
ATOM 703 C C . SER A 1 90 ? -0.257 6.821 -0.542 1.00 96.12 90 SER A C 1
ATOM 705 O O . SER A 1 90 ? -0.055 8.027 -0.666 1.00 96.12 90 SER A O 1
ATOM 707 N N . LEU A 1 91 ? -1.495 6.337 -0.392 1.00 97.44 91 LEU A N 1
ATOM 708 C CA . LEU A 1 91 ? -2.649 7.221 -0.247 1.00 97.44 91 LEU A CA 1
ATOM 709 C C . LEU A 1 91 ? -2.645 7.858 1.142 1.00 97.44 91 LEU A C 1
ATOM 711 O O . LEU A 1 91 ? -2.472 7.171 2.145 1.00 97.44 91 LEU A O 1
ATOM 715 N N . MET A 1 92 ? -2.943 9.154 1.215 1.00 96.81 92 MET A N 1
ATOM 716 C CA . MET A 1 92 ? -3.232 9.818 2.487 1.00 96.81 92 MET A CA 1
ATOM 717 C C . MET A 1 92 ? -4.363 9.076 3.222 1.00 96.81 92 MET A C 1
ATOM 719 O O . MET A 1 92 ? -5.404 8.817 2.611 1.00 96.81 92 MET A O 1
ATOM 723 N N . PRO A 1 93 ? -4.204 8.713 4.505 1.00 95.38 93 PRO A N 1
ATOM 724 C CA . PRO A 1 93 ? -5.248 8.023 5.254 1.00 95.38 93 PRO A CA 1
ATOM 725 C C . PRO A 1 93 ? -6.475 8.930 5.420 1.00 95.38 93 PRO A C 1
ATOM 727 O O . PRO A 1 93 ? -6.345 10.101 5.771 1.00 95.38 93 PRO A O 1
ATOM 730 N N . LYS A 1 94 ? -7.678 8.394 5.175 1.00 94.94 94 LYS A N 1
ATOM 731 C CA . LYS A 1 94 ? -8.929 9.171 5.240 1.00 94.94 94 LYS A CA 1
ATOM 732 C C . LYS A 1 94 ? -9.829 8.693 6.389 1.00 94.94 94 LYS A C 1
ATOM 734 O O . LYS A 1 94 ? -10.590 7.741 6.178 1.00 94.94 94 LYS A O 1
ATOM 739 N N . PRO A 1 95 ? -9.760 9.312 7.585 1.00 93.56 95 PRO A N 1
ATOM 740 C CA . PRO A 1 95 ? -10.621 8.946 8.707 1.00 93.56 95 PRO A CA 1
ATOM 741 C C . PRO A 1 95 ? -12.091 9.261 8.408 1.00 93.56 95 PRO A C 1
ATOM 743 O O . PRO A 1 95 ? -12.406 10.224 7.711 1.00 93.56 95 PRO A O 1
ATOM 746 N N . GLY A 1 96 ? -12.991 8.461 8.965 1.00 91.06 96 GLY A N 1
ATOM 747 C CA . GLY A 1 96 ? -14.434 8.623 8.861 1.00 91.06 96 GLY A CA 1
ATOM 748 C C . GLY A 1 96 ? -15.184 7.670 9.799 1.00 91.06 96 GLY A C 1
ATOM 749 O O . GLY A 1 96 ? -14.559 7.022 10.651 1.00 91.06 96 GLY A O 1
ATOM 750 N N . PRO A 1 97 ? -16.521 7.595 9.674 1.00 88.75 97 PRO A N 1
ATOM 751 C CA . PRO A 1 97 ? -17.339 6.731 10.513 1.00 88.75 97 PRO A CA 1
ATOM 752 C C . PRO A 1 97 ? -17.007 5.255 10.274 1.00 88.75 97 PRO A C 1
ATOM 754 O O . PRO A 1 97 ? -16.666 4.839 9.162 1.00 88.75 97 PRO A O 1
ATOM 757 N N . CYS A 1 98 ? -17.110 4.450 11.328 1.00 87.56 98 CYS A N 1
ATOM 758 C CA . CYS A 1 98 ? -16.904 3.016 11.215 1.00 87.56 98 CYS A CA 1
ATOM 759 C C . CYS A 1 98 ? -18.059 2.334 10.483 1.00 87.56 98 CYS A C 1
ATOM 761 O O . CYS A 1 98 ? -19.230 2.538 10.783 1.00 87.56 98 CYS A O 1
ATOM 763 N N . SER A 1 99 ? -17.695 1.500 9.512 1.00 82.50 99 SER A N 1
ATOM 764 C CA . SER A 1 99 ? -18.588 0.531 8.883 1.00 82.50 99 SER A CA 1
ATOM 765 C C . SER A 1 99 ? -18.407 -0.841 9.537 1.00 82.50 99 SER A C 1
ATOM 767 O O . SER A 1 99 ? -17.486 -1.040 10.332 1.00 82.50 99 SER A O 1
ATOM 769 N N . LYS A 1 100 ? -19.225 -1.826 9.142 1.00 77.94 100 LYS A N 1
ATOM 770 C CA . LYS A 1 100 ? -19.138 -3.219 9.632 1.00 77.94 100 LYS A CA 1
ATOM 771 C C . LYS A 1 100 ? -17.727 -3.833 9.543 1.00 77.94 100 LYS A C 1
ATOM 773 O O . LYS A 1 100 ? -17.417 -4.765 10.273 1.00 77.94 100 LYS A O 1
ATOM 778 N N . LEU A 1 101 ? -16.868 -3.319 8.658 1.00 75.25 101 LEU A N 1
ATOM 779 C CA . LEU A 1 101 ? -15.524 -3.841 8.387 1.00 75.25 101 LEU A CA 1
ATOM 780 C C . LEU A 1 101 ? -14.442 -3.392 9.390 1.00 75.25 101 LEU A C 1
ATOM 782 O O . LEU A 1 101 ? -13.326 -3.896 9.302 1.00 75.25 101 LEU A O 1
ATOM 786 N N . ASN A 1 102 ? -14.732 -2.452 10.305 1.00 84.69 102 ASN A N 1
ATOM 787 C CA . ASN A 1 102 ? -13.832 -2.013 11.389 1.00 84.69 102 ASN A CA 1
ATOM 788 C C . ASN A 1 102 ? -12.356 -1.807 10.967 1.00 84.69 102 ASN A C 1
ATOM 790 O O . ASN A 1 102 ? -11.425 -2.370 11.548 1.00 84.69 102 ASN A O 1
ATOM 794 N N . ARG A 1 103 ? -12.120 -0.984 9.937 1.00 92.62 103 ARG A N 1
ATOM 795 C CA . ARG A 1 103 ? -10.775 -0.713 9.396 1.00 92.62 103 ARG A CA 1
ATOM 796 C C . ARG A 1 103 ? -10.054 0.374 10.192 1.00 92.62 103 ARG A C 1
ATOM 798 O O . ARG A 1 103 ? -10.033 1.537 9.793 1.00 92.62 103 ARG A O 1
ATOM 805 N N . THR A 1 104 ? -9.497 0.002 11.340 1.00 93.31 104 THR A N 1
ATOM 806 C CA . THR A 1 104 ? -8.906 0.950 12.301 1.00 93.31 104 THR A CA 1
ATOM 807 C C . THR A 1 104 ? -7.415 1.231 12.090 1.00 93.31 104 THR A C 1
ATOM 809 O O . THR A 1 104 ? -6.835 1.961 12.889 1.00 93.31 104 THR A O 1
ATOM 812 N N . TRP A 1 105 ? -6.780 0.651 11.069 1.00 94.62 105 TRP A N 1
ATOM 813 C CA . TRP A 1 105 ? -5.346 0.787 10.785 1.00 94.62 105 TRP A CA 1
ATOM 814 C C . TRP A 1 105 ? -5.090 1.418 9.421 1.00 94.62 105 TRP A C 1
ATOM 816 O O . TRP A 1 105 ? -5.862 1.194 8.498 1.00 94.62 105 TRP A O 1
ATOM 826 N N . PHE A 1 106 ? -3.995 2.151 9.270 1.00 95.88 106 PHE A N 1
ATOM 827 C CA . PHE A 1 106 ? -3.516 2.688 7.996 1.00 95.88 106 PHE A CA 1
ATOM 828 C C . PHE A 1 106 ? -1.992 2.619 7.932 1.00 95.88 106 PHE A C 1
ATOM 830 O O . PHE A 1 106 ? -1.325 2.515 8.961 1.00 95.88 106 PHE A O 1
ATOM 837 N N . PHE A 1 107 ? -1.437 2.690 6.729 1.00 95.62 107 PHE A N 1
ATOM 838 C CA . PHE A 1 107 ? 0.001 2.783 6.521 1.00 95.62 107 PHE A CA 1
ATOM 839 C C . PHE A 1 107 ? 0.438 4.250 6.464 1.00 95.62 107 PHE A C 1
ATOM 841 O O . PHE A 1 107 ? -0.065 5.013 5.638 1.00 95.62 107 PHE A O 1
ATOM 848 N N . ASP A 1 108 ? 1.357 4.655 7.342 1.00 93.19 108 ASP A N 1
ATOM 849 C CA . ASP A 1 108 ? 1.980 5.981 7.324 1.00 93.19 108 ASP A CA 1
ATOM 850 C C . ASP A 1 108 ? 3.283 5.894 6.523 1.00 93.19 108 ASP A C 1
ATOM 852 O O . ASP A 1 108 ? 4.341 5.572 7.070 1.00 93.19 108 ASP A O 1
ATOM 856 N N . SER A 1 109 ? 3.204 6.170 5.217 1.00 90.88 109 SER A N 1
ATOM 857 C CA . SER A 1 109 ? 4.342 6.022 4.305 1.00 90.88 109 SER A CA 1
ATOM 858 C C . SER A 1 109 ? 5.535 6.901 4.672 1.00 90.88 109 SER A C 1
ATOM 860 O O . SER A 1 109 ? 6.649 6.511 4.365 1.00 90.88 109 SER A O 1
ATOM 862 N N . ARG A 1 110 ? 5.341 8.028 5.373 1.00 87.38 110 ARG A N 1
ATOM 863 C CA . ARG A 1 110 ? 6.438 8.897 5.841 1.00 87.38 110 ARG A CA 1
ATOM 864 C C . ARG A 1 110 ? 7.273 8.235 6.934 1.00 87.38 110 ARG A C 1
ATOM 866 O O . ARG A 1 110 ? 8.458 8.505 7.049 1.00 87.38 110 ARG A O 1
ATOM 873 N N . THR A 1 111 ? 6.651 7.389 7.750 1.00 85.44 111 THR A N 1
ATOM 874 C CA . THR A 1 111 ? 7.350 6.649 8.816 1.00 85.44 111 THR A CA 1
ATOM 875 C C . THR A 1 111 ? 7.706 5.225 8.396 1.00 85.44 111 THR A C 1
ATOM 877 O O . THR A 1 111 ? 8.607 4.620 8.960 1.00 85.44 111 THR A O 1
ATOM 880 N N . GLY A 1 112 ? 7.002 4.683 7.399 1.00 86.75 112 GLY A N 1
ATOM 881 C CA . GLY A 1 112 ? 7.107 3.288 6.982 1.00 86.75 112 GLY A CA 1
ATOM 882 C C . GLY A 1 112 ? 6.419 2.298 7.921 1.00 86.75 112 GLY A C 1
ATOM 883 O O . GLY A 1 112 ? 6.613 1.091 7.774 1.00 86.75 112 GLY A O 1
ATOM 884 N N . PHE A 1 113 ? 5.587 2.783 8.848 1.00 87.94 113 PHE A N 1
ATOM 885 C CA . PHE A 1 113 ? 4.900 1.960 9.837 1.00 87.94 113 PHE A CA 1
ATOM 886 C C . PHE A 1 113 ? 3.376 2.038 9.726 1.00 87.94 113 PHE A C 1
ATOM 888 O O . PHE A 1 113 ? 2.786 3.035 9.305 1.00 87.94 113 PHE A O 1
ATOM 895 N N . CYS A 1 114 ? 2.718 0.966 10.162 1.00 92.56 114 CYS A N 1
ATOM 896 C CA . CYS A 1 114 ? 1.266 0.901 10.272 1.00 92.56 114 CYS A CA 1
ATOM 897 C C . CYS A 1 114 ? 0.787 1.532 11.575 1.00 92.56 114 CYS A C 1
ATOM 899 O O . CYS A 1 114 ? 1.216 1.142 12.655 1.00 92.56 114 CYS A O 1
ATOM 901 N N . ARG A 1 115 ? -0.147 2.474 11.501 1.00 91.81 115 ARG A N 1
ATOM 902 C CA . ARG A 1 115 ? -0.669 3.215 12.655 1.00 91.81 115 ARG A CA 1
ATOM 903 C C . ARG A 1 115 ? -2.170 3.016 12.779 1.00 91.81 115 ARG A C 1
ATOM 905 O O . ARG A 1 115 ? -2.846 2.684 11.808 1.00 91.81 115 ARG A O 1
ATOM 912 N N . SER A 1 116 ? -2.697 3.204 13.984 1.00 90.94 116 SER A N 1
ATOM 913 C CA . SER A 1 116 ? -4.146 3.214 14.189 1.00 90.94 116 SER A CA 1
ATOM 914 C C . SER A 1 116 ? -4.714 4.613 13.944 1.00 90.94 116 SER A C 1
ATOM 916 O O . SER A 1 116 ? -4.048 5.606 14.231 1.00 90.94 116 SER A O 1
ATOM 918 N N . PHE A 1 117 ? -5.953 4.702 13.454 1.00 88.75 117 PHE A N 1
ATOM 919 C CA . PHE A 1 117 ? -6.666 5.980 13.307 1.00 88.75 117 PHE A CA 1
ATOM 920 C C . PHE A 1 117 ? -6.959 6.681 14.650 1.00 88.75 117 PHE A C 1
ATOM 922 O O . PHE A 1 117 ? -7.290 7.865 14.646 1.00 88.75 117 PHE A O 1
ATOM 929 N N . GLY A 1 118 ? -6.812 5.979 15.783 1.00 76.00 118 GLY A N 1
ATOM 930 C CA . GLY A 1 118 ? -7.168 6.470 17.117 1.00 76.00 118 GLY A CA 1
ATOM 931 C C . GLY A 1 118 ? -8.686 6.611 17.317 1.00 76.00 118 GLY A C 1
ATOM 932 O O . GLY A 1 118 ? -9.430 6.894 16.380 1.00 76.00 118 GLY A O 1
ATOM 933 N N . GLY A 1 119 ? -9.171 6.409 18.549 1.00 68.38 119 GLY A N 1
ATOM 934 C CA . GLY A 1 119 ? -10.606 6.505 18.869 1.00 68.38 119 GLY A CA 1
ATOM 935 C C . GLY A 1 119 ? -11.509 5.595 18.011 1.00 68.38 119 GLY A C 1
ATOM 936 O O . GLY A 1 119 ? -11.036 4.698 17.317 1.00 68.38 119 GLY A O 1
ATOM 937 N N . GLN A 1 120 ? -12.828 5.817 18.040 1.00 70.00 120 GLN A N 1
ATOM 938 C CA . GLN A 1 120 ? -13.815 5.081 17.222 1.00 70.00 120 GLN A CA 1
ATOM 939 C C . GLN A 1 120 ? -13.821 5.523 15.737 1.00 70.00 120 GLN A C 1
ATOM 941 O O . GLN A 1 120 ? -14.875 5.609 15.111 1.00 70.00 120 GLN A O 1
ATOM 946 N N . LYS A 1 121 ? -12.655 5.855 15.162 1.00 84.75 121 LYS A N 1
ATOM 947 C CA . LYS A 1 121 ? -12.525 6.267 13.755 1.00 84.75 121 LYS A CA 1
ATOM 948 C C . LYS A 1 121 ? -12.041 5.101 12.900 1.00 84.75 121 LYS A C 1
ATOM 950 O O . LYS A 1 121 ? -11.138 4.356 13.283 1.00 84.75 121 LYS A O 1
ATOM 955 N N . CYS A 1 122 ? -12.611 4.984 11.708 1.00 91.56 122 CYS A N 1
ATOM 956 C CA . CYS A 1 122 ? -12.208 4.001 10.712 1.00 91.56 122 CYS A CA 1
ATOM 957 C C . CYS A 1 122 ? -11.753 4.693 9.429 1.00 91.56 122 CYS A C 1
ATOM 959 O O . CYS A 1 122 ? -12.153 5.817 9.132 1.00 91.56 122 CYS A O 1
ATOM 961 N N . GLY A 1 123 ? -10.917 4.018 8.649 1.00 93.75 123 GLY A N 1
ATOM 962 C CA . GLY A 1 123 ? -10.514 4.507 7.340 1.00 93.75 123 GLY A CA 1
ATOM 963 C C . GLY A 1 123 ? -11.589 4.256 6.282 1.00 93.75 123 GLY A C 1
ATOM 964 O O . GLY A 1 123 ? -12.209 3.192 6.239 1.00 93.75 123 GLY A O 1
ATOM 965 N N . THR A 1 124 ? -11.788 5.243 5.413 1.00 93.38 124 THR A N 1
ATOM 966 C CA . THR A 1 124 ? -12.804 5.228 4.343 1.00 93.38 124 THR A CA 1
ATOM 967 C C . THR A 1 124 ? -12.220 4.983 2.953 1.00 93.38 124 THR A C 1
ATOM 969 O O . THR A 1 124 ? -12.961 4.694 2.018 1.00 93.38 124 THR A O 1
ATOM 972 N N . ASN A 1 125 ? -10.897 5.074 2.797 1.00 95.50 125 ASN A N 1
ATOM 973 C CA . ASN A 1 125 ? -10.206 4.821 1.536 1.00 95.50 125 ASN A CA 1
ATOM 974 C C . ASN A 1 125 ? -9.427 3.487 1.576 1.00 95.50 125 ASN A C 1
ATOM 976 O O . ASN A 1 125 ? -9.418 2.809 2.604 1.00 95.50 125 ASN A O 1
ATOM 980 N N . PRO A 1 126 ? -8.797 3.059 0.465 1.00 97.12 126 PRO A N 1
ATOM 981 C CA . PRO A 1 126 ? -8.054 1.799 0.428 1.00 97.12 126 PRO A CA 1
ATOM 982 C C . PRO A 1 126 ? -6.880 1.707 1.411 1.00 97.12 126 PRO A C 1
ATOM 984 O O . PRO A 1 126 ? -6.539 0.591 1.791 1.00 97.12 126 PRO A O 1
ATOM 987 N N . ASN A 1 127 ? -6.303 2.831 1.867 1.00 97.62 127 ASN A N 1
ATOM 988 C CA . ASN A 1 127 ? -5.307 2.852 2.948 1.00 97.62 127 ASN A CA 1
ATOM 989 C C . ASN A 1 127 ? -5.969 2.668 4.328 1.00 97.62 127 ASN A C 1
ATOM 991 O O . ASN A 1 127 ? -5.838 3.498 5.228 1.00 97.62 127 ASN A O 1
ATOM 995 N N . ALA A 1 128 ? -6.757 1.606 4.462 1.00 95.94 128 ALA A N 1
ATOM 996 C CA . ALA A 1 128 ? -7.499 1.277 5.663 1.00 95.94 128 ALA A CA 1
ATOM 997 C C . ALA A 1 128 ? -7.561 -0.244 5.824 1.00 95.94 128 ALA A C 1
ATOM 999 O O . ALA A 1 128 ? -8.061 -0.958 4.954 1.00 95.94 128 ALA A O 1
ATOM 1000 N N . PHE A 1 129 ? -7.092 -0.737 6.963 1.00 95.62 129 PHE A N 1
ATOM 1001 C CA . PHE A 1 129 ? -6.900 -2.153 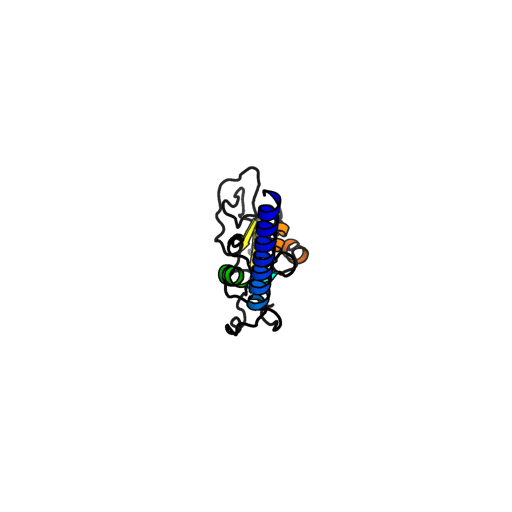7.249 1.00 95.62 129 PHE A CA 1
ATOM 1002 C C . PHE A 1 129 ? -7.531 -2.531 8.590 1.00 95.62 129 PHE A C 1
ATOM 1004 O O . PHE A 1 129 ? -7.659 -1.706 9.498 1.00 95.62 129 PHE A O 1
ATOM 1011 N N . SER A 1 130 ? -7.933 -3.793 8.723 1.00 93.50 130 SER A N 1
ATOM 1012 C CA . SER A 1 130 ? -8.556 -4.331 9.940 1.00 93.50 130 SER A CA 1
ATOM 1013 C C . SER A 1 130 ? -7.556 -4.531 11.085 1.00 93.50 130 SER A C 1
ATOM 1015 O O . SER A 1 130 ? -7.922 -4.417 12.254 1.00 93.50 130 SER A O 1
ATOM 1017 N N . SER A 1 131 ? -6.282 -4.784 10.776 1.00 92.44 131 SER A N 1
ATOM 1018 C CA . SER A 1 131 ? -5.225 -5.003 11.767 1.00 92.44 131 SER A CA 1
ATOM 1019 C C . SER A 1 131 ? -3.878 -4.436 11.313 1.00 92.44 131 SER A C 1
ATOM 1021 O O . SER A 1 131 ? -3.651 -4.220 10.119 1.00 92.44 131 SER A O 1
ATOM 1023 N N . CYS A 1 132 ? -2.963 -4.236 12.270 1.00 92.69 132 CYS A N 1
ATOM 1024 C CA . CYS A 1 132 ? -1.581 -3.860 11.972 1.00 92.69 132 CYS A CA 1
ATOM 1025 C C . CYS A 1 132 ? -0.909 -4.902 11.066 1.00 92.69 132 CYS A C 1
ATOM 1027 O O . CYS A 1 132 ? -0.261 -4.528 10.094 1.00 92.69 132 CYS A O 1
ATOM 1029 N N . SER A 1 133 ? -1.120 -6.199 11.328 1.00 93.38 133 SER A N 1
ATOM 1030 C CA . SER A 1 133 ? -0.519 -7.282 10.537 1.00 93.38 133 SER A CA 1
ATOM 1031 C C . SER A 1 133 ? -0.954 -7.229 9.070 1.00 93.38 133 SER A C 1
ATOM 1033 O O . SER A 1 133 ? -0.109 -7.253 8.179 1.00 93.38 133 SER A O 1
ATOM 1035 N N . VAL A 1 134 ? -2.256 -7.047 8.809 1.00 94.56 134 VAL A N 1
ATOM 1036 C CA . VAL A 1 134 ? -2.787 -6.913 7.440 1.00 94.56 134 VAL A CA 1
ATOM 1037 C C . VAL A 1 134 ? -2.203 -5.682 6.745 1.00 94.56 134 VAL A C 1
ATOM 1039 O O . VAL A 1 134 ? -1.794 -5.766 5.588 1.00 94.56 134 VAL A O 1
ATOM 1042 N N . CYS A 1 135 ? -2.121 -4.555 7.455 1.00 95.69 135 CYS A N 1
ATOM 1043 C CA . CYS A 1 135 ? -1.489 -3.342 6.943 1.00 95.69 135 CYS A CA 1
ATOM 1044 C C . CYS A 1 135 ? -0.009 -3.574 6.589 1.00 95.69 135 CYS A C 1
ATOM 1046 O O . CYS A 1 135 ? 0.416 -3.269 5.475 1.00 95.69 135 CYS A O 1
ATOM 1048 N N . SER A 1 136 ? 0.770 -4.152 7.510 1.00 93.88 136 SER A N 1
ATOM 1049 C CA . SER A 1 136 ? 2.215 -4.332 7.339 1.00 93.88 136 SER A CA 1
ATOM 1050 C C . SER A 1 136 ? 2.497 -5.320 6.221 1.00 93.88 136 SER A C 1
ATOM 1052 O O . SER A 1 136 ? 3.321 -5.041 5.362 1.00 93.88 136 SER A O 1
ATOM 1054 N N . HIS A 1 137 ? 1.755 -6.428 6.169 1.00 93.69 137 HIS A N 1
ATOM 1055 C CA . HIS A 1 137 ? 1.890 -7.414 5.105 1.00 93.69 137 HIS A CA 1
ATOM 1056 C C . HIS A 1 137 ? 1.587 -6.813 3.726 1.00 93.69 137 HIS A C 1
ATOM 1058 O O . HIS A 1 137 ? 2.235 -7.171 2.741 1.00 93.69 137 HIS A O 1
ATOM 1064 N N . ARG A 1 138 ? 0.625 -5.882 3.646 1.00 95.56 138 ARG A N 1
ATOM 1065 C CA . ARG A 1 138 ? 0.276 -5.214 2.390 1.00 95.56 138 ARG A CA 1
ATOM 1066 C C . ARG A 1 138 ? 1.292 -4.153 1.972 1.00 95.56 138 ARG A C 1
ATOM 1068 O O . ARG A 1 138 ? 1.533 -4.036 0.775 1.00 95.56 138 ARG A O 1
ATOM 1075 N N . CYS A 1 139 ? 1.824 -3.375 2.912 1.00 95.88 139 CYS A N 1
ATOM 1076 C CA . CYS A 1 139 ? 2.502 -2.115 2.597 1.00 95.88 139 CYS A CA 1
ATOM 1077 C C . CYS A 1 139 ? 3.991 -2.057 2.933 1.00 95.88 139 CYS A C 1
ATOM 1079 O O . CYS A 1 139 ? 4.671 -1.162 2.437 1.00 95.88 139 CYS A O 1
ATOM 1081 N N . SER A 1 140 ? 4.508 -2.981 3.741 1.00 91.81 140 SER A N 1
ATOM 1082 C CA . SER A 1 140 ? 5.890 -2.955 4.219 1.00 91.81 140 SER A CA 1
ATOM 1083 C C . SER A 1 140 ? 6.620 -4.253 3.887 1.00 91.81 140 SER A C 1
ATOM 1085 O O . SER A 1 140 ? 6.056 -5.341 4.002 1.00 91.81 140 SER A O 1
ATOM 1087 N N . HIS A 1 141 ? 7.889 -4.130 3.499 1.00 86.69 141 HIS A N 1
ATOM 1088 C CA . HIS A 1 141 ? 8.820 -5.264 3.419 1.00 86.69 141 HIS A CA 1
ATOM 1089 C C . HIS A 1 141 ? 9.307 -5.730 4.798 1.00 86.69 141 HIS A C 1
ATOM 1091 O O . HIS A 1 141 ? 9.888 -6.804 4.926 1.00 86.69 141 HIS A O 1
ATOM 1097 N N . SER A 1 142 ? 9.045 -4.952 5.850 1.00 82.81 142 SER A N 1
ATOM 1098 C CA . SER A 1 142 ? 9.386 -5.326 7.218 1.00 82.81 142 SER A CA 1
ATOM 1099 C C . SER A 1 142 ? 8.532 -6.493 7.714 1.00 82.81 142 SER A C 1
ATOM 1101 O O . SER A 1 142 ? 7.341 -6.611 7.408 1.00 82.81 142 SER A O 1
ATOM 1103 N N . ASN A 1 143 ? 9.123 -7.338 8.562 1.00 80.75 143 ASN A N 1
ATOM 1104 C CA . ASN A 1 143 ? 8.411 -8.444 9.191 1.00 80.75 143 ASN A CA 1
ATOM 1105 C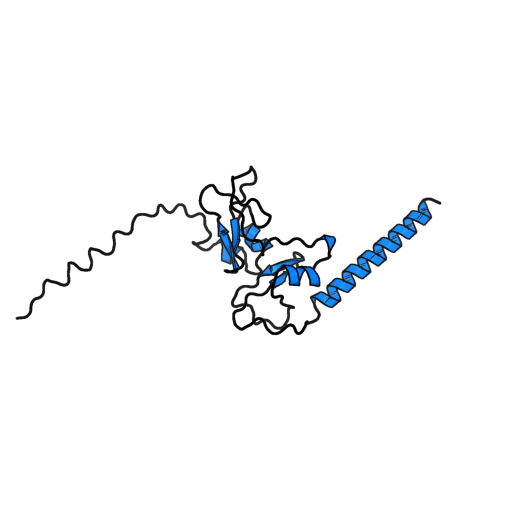 C . ASN A 1 143 ? 7.257 -7.918 10.067 1.00 80.75 143 ASN A C 1
ATOM 1107 O O . ASN A 1 143 ? 7.478 -7.301 11.111 1.00 80.75 143 ASN A O 1
ATOM 1111 N N . ALA A 1 144 ? 6.019 -8.221 9.666 1.00 80.31 144 ALA A N 1
ATOM 1112 C CA . ALA A 1 144 ? 4.809 -7.780 10.354 1.00 80.31 144 ALA A CA 1
ATOM 1113 C C . ALA A 1 144 ? 4.753 -8.214 11.829 1.00 80.31 144 ALA A C 1
ATOM 1115 O O . ALA A 1 144 ? 4.246 -7.464 12.660 1.00 80.31 144 ALA A O 1
ATOM 1116 N N . LYS A 1 145 ? 5.294 -9.391 12.181 1.00 77.88 145 LYS A N 1
ATOM 1117 C CA . LYS A 1 145 ? 5.338 -9.873 13.572 1.00 77.88 145 LYS A CA 1
ATOM 1118 C C . LYS A 1 145 ? 6.277 -9.021 14.427 1.00 77.88 145 LYS A C 1
ATOM 1120 O O . LYS A 1 145 ? 5.943 -8.723 15.569 1.00 77.88 145 LYS A O 1
ATOM 1125 N N . ALA A 1 146 ? 7.408 -8.602 13.861 1.00 78.25 146 ALA A N 1
ATOM 1126 C CA . ALA A 1 146 ? 8.364 -7.733 14.539 1.00 78.25 146 ALA A CA 1
ATOM 1127 C C . ALA A 1 146 ? 7.800 -6.316 14.721 1.00 78.25 146 ALA A C 1
ATOM 1129 O O . ALA A 1 146 ? 7.864 -5.771 15.815 1.00 78.25 146 ALA A O 1
ATOM 1130 N N . VAL A 1 147 ? 7.183 -5.744 13.681 1.00 79.44 147 VAL A N 1
ATOM 1131 C CA . VAL A 1 147 ? 6.658 -4.367 13.714 1.00 79.44 147 VAL A CA 1
ATOM 1132 C C . VAL A 1 147 ? 5.403 -4.252 14.583 1.00 79.44 147 VAL A C 1
ATOM 1134 O O . VAL A 1 147 ? 5.307 -3.383 15.446 1.00 79.44 147 VAL A O 1
ATOM 1137 N N . CYS A 1 148 ? 4.429 -5.141 14.387 1.00 84.38 148 CYS A N 1
ATOM 1138 C CA . CYS A 1 148 ? 3.133 -5.049 15.060 1.00 84.38 148 CYS A CA 1
ATOM 1139 C C . CYS A 1 148 ? 3.125 -5.608 16.487 1.00 84.38 148 CYS A C 1
ATOM 1141 O O . CYS A 1 148 ? 2.131 -5.439 17.191 1.00 84.38 148 CYS A O 1
ATOM 1143 N N . GLY A 1 149 ? 4.204 -6.275 16.909 1.00 78.06 149 GLY A N 1
ATOM 1144 C CA . GLY A 1 149 ? 4.390 -6.738 18.285 1.00 78.06 149 GLY A CA 1
ATOM 1145 C C . GLY A 1 149 ? 4.895 -5.653 19.241 1.00 78.06 149 GLY A C 1
ATOM 1146 O O . GLY A 1 149 ? 4.876 -5.865 20.451 1.00 78.06 149 GLY A O 1
ATOM 1147 N N . LEU A 1 150 ? 5.335 -4.497 18.729 1.00 76.31 150 LEU A N 1
ATOM 1148 C CA . LEU A 1 150 ? 5.893 -3.428 19.558 1.00 76.31 150 LEU A CA 1
ATOM 1149 C C . LEU A 1 150 ? 4.806 -2.687 20.362 1.00 76.31 150 LEU A C 1
ATOM 1151 O O . LEU A 1 150 ? 3.682 -2.524 19.874 1.00 76.31 150 LEU A O 1
ATOM 1155 N N . PRO A 1 151 ? 5.140 -2.141 21.550 1.00 64.44 151 PRO A N 1
ATOM 1156 C CA . PRO A 1 151 ? 4.181 -1.473 22.442 1.00 64.44 151 PRO A CA 1
ATOM 1157 C C . PRO A 1 151 ? 3.417 -0.308 21.798 1.00 64.44 151 PRO A C 1
ATOM 1159 O O . PRO A 1 151 ? 2.287 -0.017 22.174 1.00 64.44 151 PRO A O 1
ATOM 1162 N N . HIS A 1 152 ? 4.013 0.348 20.799 1.00 62.25 152 HIS A N 1
ATOM 1163 C CA . HIS A 1 152 ? 3.411 1.473 20.078 1.00 62.25 152 HIS A CA 1
ATOM 1164 C C . HIS A 1 152 ? 2.345 1.058 19.041 1.00 62.25 152 HIS A C 1
ATOM 1166 O O . HIS A 1 152 ? 1.624 1.910 18.517 1.00 62.25 152 HIS A O 1
ATOM 1172 N N . HIS A 1 153 ? 2.246 -0.243 18.741 1.00 63.59 153 HIS A N 1
ATOM 1173 C CA . HIS A 1 153 ? 1.341 -0.834 17.749 1.00 63.59 153 HIS A CA 1
ATOM 1174 C C . HIS A 1 153 ? 0.347 -1.833 18.360 1.00 63.59 153 HIS A C 1
ATOM 1176 O O . HIS A 1 153 ? -0.543 -2.334 17.670 1.00 63.59 153 HIS A O 1
ATOM 1182 N N . THR A 1 154 ? 0.430 -2.107 19.659 1.00 56.69 154 THR A N 1
ATOM 1183 C CA . THR A 1 154 ? -0.625 -2.830 20.363 1.00 56.69 154 THR A CA 1
ATOM 1184 C C . THR A 1 154 ? -1.690 -1.823 20.796 1.00 56.69 154 THR A C 1
ATOM 1186 O O . THR A 1 154 ? -1.393 -0.701 21.203 1.00 56.69 154 THR A O 1
ATOM 1189 N N . LYS A 1 155 ? -2.974 -2.183 20.678 1.00 54.59 155 LYS A N 1
ATOM 1190 C CA . LYS A 1 155 ? -4.072 -1.401 21.269 1.00 54.59 155 LYS A CA 1
ATOM 1191 C C . LYS A 1 155 ? -3.984 -1.537 22.795 1.00 54.59 155 LYS A C 1
ATOM 1193 O O . LYS A 1 155 ? -4.802 -2.229 23.394 1.00 54.59 155 LYS A O 1
ATOM 1198 N N . SER A 1 156 ? -2.963 -0.963 23.427 1.00 44.56 156 SER A N 1
ATOM 1199 C CA . SER A 1 156 ? -2.826 -1.039 24.873 1.00 44.56 156 SER A CA 1
ATOM 1200 C C . SER A 1 156 ? -3.880 -0.140 25.504 1.00 44.56 156 SER A C 1
ATOM 1202 O O . SER A 1 156 ? -3.834 1.084 25.384 1.00 44.56 156 SER A O 1
ATOM 1204 N N . LYS A 1 157 ? -4.848 -0.755 26.188 1.00 44.78 157 LYS A N 1
ATOM 1205 C CA . LYS A 1 157 ? -5.686 -0.083 27.182 1.00 44.78 157 LYS A CA 1
ATOM 1206 C C . LYS A 1 157 ? -4.817 0.267 28.393 1.00 44.78 157 LYS A C 1
ATOM 1208 O O . LYS A 1 157 ? -5.016 -0.281 29.471 1.00 44.78 157 LYS A O 1
ATOM 1213 N N . THR A 1 158 ? -3.858 1.170 28.244 1.00 38.72 158 THR A N 1
ATOM 1214 C CA . THR A 1 158 ? -3.229 1.778 29.412 1.00 38.72 158 THR A CA 1
ATOM 1215 C C . THR A 1 158 ? -3.950 3.090 29.638 1.00 38.72 158 THR A C 1
ATOM 1217 O O . THR A 1 158 ? -3.790 4.034 28.868 1.00 38.72 158 THR A O 1
ATOM 1220 N N . LYS A 1 159 ? -4.801 3.131 30.670 1.00 41.75 159 LYS A N 1
ATOM 1221 C CA . LYS A 1 159 ? -5.257 4.393 31.253 1.00 41.75 159 LYS A CA 1
ATOM 1222 C C . LYS A 1 159 ? -4.006 5.249 31.448 1.00 41.75 159 LYS A C 1
ATOM 1224 O O . LYS A 1 159 ? -3.116 4.866 32.202 1.00 41.75 159 LYS A O 1
ATOM 1229 N N . GLN A 1 160 ? -3.916 6.356 30.725 1.00 41.06 160 GLN A N 1
ATOM 1230 C CA . GLN A 1 160 ? -2.905 7.373 30.962 1.00 41.06 160 GLN A CA 1
ATOM 1231 C C . GLN A 1 160 ? -3.194 7.926 32.362 1.00 41.06 160 GLN A C 1
ATOM 1233 O O . GLN A 1 160 ? -4.094 8.741 32.542 1.00 41.06 160 GLN A O 1
ATOM 1238 N N . LYS A 1 161 ? -2.510 7.401 33.383 1.00 35.88 161 LYS A N 1
ATOM 1239 C CA . LYS A 1 161 ? -2.466 8.053 34.690 1.00 35.88 161 LYS A CA 1
ATOM 1240 C C . LYS A 1 161 ? -1.676 9.356 34.484 1.00 35.88 161 LYS A C 1
ATOM 1242 O O . LYS A 1 161 ? -0.622 9.292 33.842 1.00 35.88 161 LYS A O 1
ATOM 1247 N N . PRO A 1 162 ? -2.164 10.520 34.947 1.00 34.31 162 PRO A N 1
ATOM 1248 C CA . PRO A 1 162 ? -1.423 11.769 34.815 1.00 34.31 162 PRO A CA 1
ATOM 1249 C C . PRO A 1 162 ? -0.040 11.623 35.459 1.00 34.31 162 PRO A C 1
ATOM 1251 O O . PRO A 1 162 ? 0.082 11.034 36.535 1.00 34.31 162 PRO A O 1
ATOM 1254 N N . ARG A 1 163 ? 1.003 12.136 34.795 1.00 40.00 163 ARG A N 1
ATOM 1255 C CA . ARG A 1 163 ? 2.338 12.285 35.390 1.00 40.00 163 ARG A CA 1
ATOM 1256 C C . ARG A 1 163 ? 2.248 13.314 36.516 1.00 40.00 163 ARG A C 1
ATOM 1258 O O . ARG A 1 163 ? 2.310 14.503 36.252 1.00 40.00 163 ARG A O 1
ATOM 1265 N N . GLN A 1 164 ? 2.131 12.853 37.754 1.00 45.28 164 GLN A N 1
ATOM 1266 C CA . GLN A 1 164 ? 2.634 13.582 38.915 1.00 45.28 164 GLN A CA 1
ATOM 1267 C C . GLN A 1 164 ? 3.925 12.891 39.338 1.00 45.28 164 GLN A C 1
ATOM 1269 O O . GLN A 1 164 ? 3.934 11.992 40.173 1.00 45.28 164 GLN A O 1
ATOM 1274 N N . HIS A 1 165 ? 5.006 13.228 38.644 1.00 47.28 165 HIS A N 1
ATOM 1275 C CA . HIS A 1 165 ? 6.354 12.890 39.082 1.00 47.28 165 HIS A CA 1
ATOM 1276 C C . HIS A 1 165 ? 7.319 13.910 38.487 1.00 47.28 165 HIS A C 1
ATOM 1278 O O . HIS A 1 165 ? 8.074 13.613 37.566 1.00 47.28 165 HIS A O 1
ATOM 1284 N N . GLN A 1 166 ? 7.187 15.151 38.955 1.00 41.59 166 GLN A N 1
ATOM 1285 C CA . GLN A 1 166 ? 8.198 16.186 38.746 1.00 41.59 166 GLN A CA 1
ATOM 1286 C C . GLN A 1 166 ? 8.243 17.251 39.856 1.00 41.59 166 GLN A C 1
ATOM 1288 O O . GLN A 1 166 ?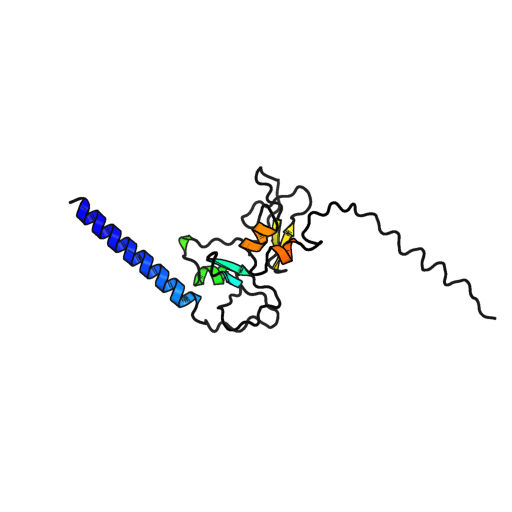 9.250 17.935 39.943 1.00 41.59 166 GLN A O 1
ATOM 1293 N N . ASP A 1 167 ? 7.282 17.288 40.790 1.00 42.75 167 ASP A N 1
ATOM 1294 C CA . ASP A 1 167 ? 7.281 18.301 41.864 1.00 42.75 167 ASP A CA 1
ATOM 1295 C C . ASP A 1 167 ? 7.894 17.840 43.210 1.00 42.75 167 ASP A C 1
ATOM 1297 O O . ASP A 1 167 ? 7.997 18.634 44.139 1.00 42.75 167 ASP A O 1
ATOM 1301 N N . GLU A 1 168 ? 8.354 16.587 43.355 1.00 46.09 168 GLU A N 1
ATOM 1302 C CA . GLU A 1 168 ? 8.968 16.104 44.618 1.00 46.09 168 GLU A CA 1
ATOM 1303 C C . GLU A 1 168 ? 10.507 16.081 44.627 1.00 46.09 168 GLU A C 1
ATOM 1305 O O . GLU A 1 168 ? 11.111 15.872 45.681 1.00 46.09 168 GLU A O 1
ATOM 1310 N N . VAL A 1 169 ? 11.170 16.330 43.492 1.00 48.00 169 VAL A N 1
ATOM 1311 C CA . VAL A 1 169 ? 12.647 16.303 43.420 1.00 48.00 169 VAL A CA 1
ATOM 1312 C C . VAL A 1 169 ? 13.266 17.687 43.669 1.00 48.00 169 VAL A C 1
ATOM 1314 O O . VAL A 1 169 ? 14.390 17.770 44.157 1.00 48.00 169 VAL A O 1
ATOM 1317 N N . GLU A 1 170 ? 12.522 18.777 43.462 1.00 45.22 170 GLU A N 1
ATOM 1318 C CA . GLU A 1 170 ? 13.041 20.146 43.632 1.00 45.22 170 GLU A CA 1
ATOM 1319 C C . GLU A 1 170 ? 12.862 20.706 45.063 1.00 45.22 170 GLU A C 1
ATOM 1321 O O . GLU A 1 170 ? 13.521 21.665 45.452 1.00 45.22 170 GLU A O 1
ATOM 1326 N N . ALA A 1 171 ? 12.080 20.040 45.925 1.00 52.81 171 ALA A N 1
ATOM 1327 C CA . ALA A 1 171 ? 11.864 20.458 47.319 1.00 52.81 171 ALA A CA 1
ATOM 1328 C C . ALA A 1 171 ? 12.916 19.940 48.331 1.00 52.81 171 ALA A C 1
ATOM 1330 O O . ALA A 1 171 ? 12.826 20.240 49.524 1.00 52.81 171 ALA A O 1
ATOM 1331 N N . LYS A 1 172 ? 13.923 19.165 47.896 1.00 55.62 172 LYS A N 1
ATOM 1332 C CA . LYS A 1 172 ? 14.963 18.597 48.785 1.00 55.62 172 LYS A CA 1
ATOM 1333 C C . LYS A 1 172 ? 16.365 19.201 48.644 1.00 55.62 172 LYS A C 1
ATOM 1335 O O . LYS A 1 172 ? 17.243 18.802 49.401 1.00 55.62 172 LYS A O 1
ATOM 1340 N N . HIS A 1 173 ? 16.580 20.179 47.761 1.00 52.91 173 HIS A N 1
ATOM 1341 C CA . HIS A 1 173 ? 17.896 20.820 47.575 1.00 52.91 173 HIS A CA 1
ATOM 1342 C C . HIS A 1 173 ? 18.046 22.223 48.200 1.00 52.91 173 HIS A C 1
ATOM 1344 O O . HIS A 1 173 ? 19.109 22.821 48.090 1.00 52.91 173 HIS A O 1
ATOM 1350 N N . HIS A 1 174 ? 17.045 22.727 48.934 1.00 53.03 174 HIS A N 1
ATOM 1351 C CA . HIS A 1 174 ? 17.111 24.024 49.638 1.00 53.03 174 HIS A CA 1
ATOM 1352 C C . HIS A 1 174 ? 17.226 23.909 51.171 1.00 53.03 174 HIS A C 1
ATOM 1354 O O . HIS A 1 174 ? 16.694 24.739 51.904 1.00 53.03 174 HIS A O 1
ATOM 1360 N N . ARG A 1 175 ? 17.909 22.878 51.691 1.00 56.84 175 ARG A N 1
ATOM 1361 C CA . ARG A 1 175 ? 18.096 22.719 53.148 1.00 56.84 175 ARG A CA 1
ATOM 1362 C C . ARG A 1 175 ? 19.519 22.382 53.606 1.00 56.84 175 ARG A C 1
ATOM 1364 O O . ARG A 1 175 ? 19.685 21.710 54.616 1.00 56.84 175 ARG A O 1
ATOM 1371 N N . LEU A 1 176 ? 20.528 22.879 52.895 1.00 55.50 176 LEU A N 1
ATOM 1372 C CA . LEU A 1 176 ? 21.898 22.997 53.402 1.00 55.50 176 LEU A CA 1
ATOM 1373 C C . LEU A 1 176 ? 22.401 24.397 53.036 1.00 55.50 176 LEU A C 1
ATOM 1375 O O . LEU A 1 176 ? 22.785 24.650 51.897 1.00 55.50 176 LEU A O 1
ATOM 1379 N N . GLY A 1 177 ? 22.261 25.327 53.982 1.00 41.56 177 GLY A N 1
ATOM 1380 C CA . GLY A 1 177 ? 22.912 26.633 53.916 1.00 41.56 177 GLY A CA 1
ATOM 1381 C C . GLY A 1 177 ? 24.398 26.510 54.286 1.00 41.56 177 GLY A C 1
ATOM 1382 O O . GLY A 1 177 ? 24.773 25.512 54.901 1.00 41.56 177 GLY A O 1
ATOM 1383 N N . PRO A 1 178 ? 25.233 27.481 53.889 1.00 51.31 178 PRO A N 1
ATOM 1384 C CA . PRO A 1 178 ? 26.653 27.502 54.222 1.00 51.31 178 PRO A CA 1
ATOM 1385 C C . PRO A 1 178 ? 26.880 27.989 55.663 1.00 51.31 178 PRO A C 1
ATOM 1387 O O . PRO A 1 178 ? 26.347 29.036 56.039 1.00 51.31 178 PRO A O 1
ATOM 1390 N N . ASP A 1 179 ? 27.669 27.226 56.424 1.00 45.72 179 ASP A N 1
ATOM 1391 C CA . ASP A 1 179 ? 28.472 27.722 57.554 1.00 45.72 179 ASP A CA 1
ATOM 1392 C C . ASP A 1 179 ? 29.742 28.416 57.030 1.00 45.72 179 ASP A C 1
ATOM 1394 O O . ASP A 1 179 ? 30.289 27.944 56.000 1.00 45.72 179 ASP A O 1
#

Organism: NCBI:txid60191

InterPro domains:
  IPR002223 Pancreatic trypsin inhibitor Kunitz domain [PF00014] (88-139)
  IPR002223 Pancreatic trypsin inhibitor Kunitz domain [PS50279] (89-139)
  IPR002223 Pancreatic trypsin inhibitor Kunitz domain [SM00131] (87-140)
  IPR036880 Pancreatic trypsin inhibitor Kunitz domain superfamily [G3DSA:4.10.410.10] (27-150)
  IPR036880 Pancreatic trypsin inhibitor Kunitz domain superfamily [SSF57362] (26-82)
  IPR036880 Pancreatic trypsin inhibitor Kunitz domain superfamily [SSF57362] (85-141)
  IPR050098 Tissue factor pathway inhibitor/Kunitz-type serine protease inhibitor-like [PTHR10083] (4-168)

Secondary structure (DSSP, 8-state):
-HHHHHHHHHHHHHHHHHHHHHHHHHHHHS--------TT---EEE-TTT--EEEPPGGGTT-SSS--BSSHHHHHHHHS-GGG----TTSPP-EE---TT---EEEETTTTEEEE--TT-EE-SSS-BSSHHHHHHHHBSS-HHHHHTSTTTS-----------SSSSGGGSS-----

Foldseek 3Di:
DVVVVVVVVVVVVVVVVVVLVVQLVVQQQPQPPPDQQPQQHWWWHQDPPVRATAIEASNPSPDPRGHTHNDSQRRCVRRNDPVPDDDAQPDDWAKDADDPLQQQWFHDSVRSAIAGPDDRIFTDDSRTHNARLRRCVRHYPDDSCVRCVDPRNDPDPDPPDDDPDDPPPVVPPPPDDDD

Radius of gyration: 24.88 Å; chains: 1; bounding box: 48×52×95 Å